Protein AF-A0A846HPC0-F1 (afdb_monomer_lite)

Secondary structure (DSSP, 8-state):
--SHHHHHHHHHHHHHHHHHHHHS-HHHHHTTS-HHHHHTTS-HHHHTTT--HHHHHTT--HHHHHTTS-HHHHHTTS-HHHHHTTS-HHHHHHHHHHHTT--

Foldseek 3Di:
DVVPPVVVVVVVVVVVVVVVVVPDDPCRVCPPPDPVVVCVVDDPVVVCPPPDPCRVCPPPDPVRVCPPPDPVVVCVVDDPVRSCPPPDVVVVVVVVVVVVVVD

pLDDT: mean 92.16, std 8.26, range [54.5, 97.12]

Structure (mmCIF, N/CA/C/O backbone):
data_AF-A0A846HPC0-F1
#
_entry.id   AF-A0A846HPC0-F1
#
loop_
_atom_site.group_PDB
_atom_site.id
_atom_site.type_symbol
_atom_site.label_atom_id
_atom_site.label_alt_id
_atom_site.label_comp_id
_atom_site.label_asym_id
_atom_site.label_entity_id
_atom_site.label_seq_id
_atom_site.pdbx_PDB_ins_code
_atom_site.Cartn_x
_atom_site.Cartn_y
_atom_site.Cartn_z
_atom_site.occupancy
_atom_site.B_iso_or_equiv
_atom_site.auth_seq_id
_atom_site.auth_comp_id
_atom_site.auth_asym_id
_atom_site.auth_atom_id
_atom_site.pdbx_PDB_model_num
ATOM 1 N N . MET A 1 1 ? 16.735 -14.443 -51.419 1.00 54.50 1 MET A N 1
ATOM 2 C CA . MET A 1 1 ? 17.769 -13.784 -50.586 1.00 54.50 1 MET A CA 1
ATOM 3 C C . MET A 1 1 ? 17.383 -12.336 -50.231 1.00 54.50 1 MET A C 1
ATOM 5 O O . MET A 1 1 ? 18.248 -11.479 -50.204 1.00 54.50 1 MET A O 1
ATOM 9 N N . ALA A 1 2 ? 16.100 -12.038 -49.968 1.00 54.53 2 ALA A N 1
ATOM 10 C CA . ALA A 1 2 ? 15.628 -10.689 -49.600 1.00 54.53 2 ALA A CA 1
ATOM 11 C C . ALA A 1 2 ? 15.228 -10.574 -48.115 1.00 54.53 2 ALA A C 1
ATOM 13 O O . ALA A 1 2 ? 14.911 -9.491 -47.643 1.00 54.53 2 ALA A O 1
ATOM 14 N N . GLN A 1 3 ? 15.266 -11.690 -47.380 1.00 59.28 3 GLN A N 1
ATOM 15 C CA . GLN A 1 3 ? 15.021 -11.731 -45.937 1.00 59.28 3 GLN A CA 1
ATOM 16 C C . GLN A 1 3 ? 16.252 -11.262 -45.134 1.00 59.28 3 GLN A C 1
ATOM 18 O O . GLN A 1 3 ? 16.142 -10.958 -43.968 1.00 59.28 3 GLN A O 1
ATOM 23 N N . THR A 1 4 ? 17.433 -11.105 -45.738 1.00 72.75 4 THR A N 1
ATOM 24 C CA . THR A 1 4 ? 18.681 -10.930 -44.974 1.00 72.75 4 THR A CA 1
ATOM 25 C C . THR A 1 4 ? 19.021 -9.480 -44.618 1.00 72.75 4 THR A C 1
ATOM 27 O O . THR A 1 4 ? 19.545 -9.229 -43.541 1.00 72.75 4 THR A O 1
ATOM 30 N N . THR A 1 5 ? 18.748 -8.493 -45.478 1.00 81.12 5 THR A N 1
ATOM 31 C CA . THR A 1 5 ? 19.191 -7.103 -45.231 1.00 81.12 5 THR A CA 1
ATOM 32 C C . THR A 1 5 ? 18.307 -6.333 -44.263 1.00 81.12 5 THR A C 1
ATOM 34 O O . THR A 1 5 ? 18.816 -5.514 -43.502 1.00 81.12 5 THR A O 1
ATOM 37 N N . GLU A 1 6 ? 16.996 -6.569 -44.297 1.00 87.44 6 GLU A N 1
ATOM 38 C CA . GLU A 1 6 ? 16.070 -5.937 -43.354 1.00 87.44 6 GLU A CA 1
ATOM 39 C C . GLU A 1 6 ? 16.204 -6.558 -41.960 1.00 87.44 6 GLU A C 1
ATOM 41 O O . GLU A 1 6 ? 16.232 -5.832 -40.969 1.00 87.44 6 GLU A O 1
ATOM 46 N N . ASP A 1 7 ? 16.410 -7.876 -41.887 1.00 88.62 7 ASP A N 1
ATOM 47 C CA . ASP A 1 7 ? 16.651 -8.570 -40.621 1.00 88.62 7 ASP A CA 1
ATOM 48 C C . ASP A 1 7 ? 17.985 -8.136 -39.997 1.00 88.62 7 ASP A C 1
ATOM 50 O O . ASP A 1 7 ? 18.006 -7.749 -38.832 1.00 88.62 7 ASP A O 1
ATOM 54 N N . MET A 1 8 ? 19.066 -8.018 -40.782 1.00 88.69 8 MET A N 1
ATOM 55 C CA . MET A 1 8 ? 20.340 -7.460 -40.293 1.00 88.69 8 MET A CA 1
ATOM 56 C C . MET A 1 8 ? 20.197 -6.025 -39.758 1.00 88.69 8 MET A C 1
ATOM 58 O O . MET A 1 8 ? 20.818 -5.664 -38.759 1.00 88.69 8 MET A O 1
ATOM 62 N N . ARG A 1 9 ? 19.373 -5.183 -40.399 1.00 92.06 9 ARG A N 1
ATOM 63 C CA . ARG A 1 9 ? 19.104 -3.816 -39.918 1.00 92.06 9 ARG A CA 1
ATOM 64 C C . ARG A 1 9 ? 18.283 -3.813 -38.634 1.00 92.06 9 ARG A C 1
ATOM 66 O O . ARG A 1 9 ? 18.562 -3.004 -37.749 1.00 92.06 9 ARG A O 1
ATOM 73 N N . ARG A 1 10 ? 17.288 -4.697 -38.528 1.00 93.19 10 ARG A N 1
ATOM 74 C CA . ARG A 1 10 ? 16.486 -4.884 -37.313 1.00 93.19 10 ARG A CA 1
ATOM 75 C C . ARG A 1 10 ? 17.369 -5.327 -36.154 1.00 93.19 10 ARG A C 1
ATOM 77 O O . ARG A 1 10 ? 17.336 -4.687 -35.110 1.00 93.19 10 ARG A O 1
ATOM 84 N N . GLU A 1 11 ? 18.203 -6.340 -36.361 1.00 93.69 11 GLU A N 1
ATOM 85 C CA . GLU A 1 11 ? 19.134 -6.850 -35.353 1.00 93.69 11 GLU A CA 1
ATOM 86 C C . GLU A 1 11 ? 20.141 -5.781 -34.919 1.00 93.69 11 GLU A C 1
ATOM 88 O O . GLU A 1 11 ? 20.328 -5.561 -33.723 1.00 93.69 11 GLU A O 1
ATOM 93 N N . ALA A 1 12 ? 20.732 -5.045 -35.869 1.00 93.38 12 ALA A N 1
ATOM 94 C CA . ALA A 1 12 ? 21.640 -3.942 -35.559 1.00 93.38 12 ALA A CA 1
ATOM 95 C C . ALA A 1 12 ? 20.944 -2.831 -34.753 1.00 93.38 12 ALA A C 1
ATOM 97 O O . ALA A 1 12 ? 21.522 -2.290 -33.808 1.00 93.38 12 ALA A O 1
ATOM 98 N N . ARG A 1 13 ? 19.686 -2.511 -35.086 1.00 95.81 13 ARG A N 1
ATOM 99 C CA . ARG A 1 13 ? 18.877 -1.536 -34.346 1.00 95.81 13 ARG A CA 1
ATOM 100 C C . ARG A 1 13 ? 18.554 -2.026 -32.938 1.00 95.81 13 ARG A C 1
ATOM 102 O O . ARG A 1 13 ? 18.696 -1.260 -31.992 1.00 95.81 13 ARG A O 1
ATOM 109 N N . GLU A 1 14 ? 18.123 -3.272 -32.787 1.00 96.06 14 GLU A N 1
ATOM 110 C CA . GLU A 1 14 ? 17.833 -3.865 -31.480 1.00 96.06 14 GLU A CA 1
ATOM 111 C C . GLU A 1 14 ? 19.080 -3.924 -30.600 1.00 96.06 14 GLU A C 1
ATOM 113 O O . GLU A 1 14 ? 19.010 -3.599 -29.415 1.00 96.06 14 GLU A O 1
ATOM 118 N N . TRP A 1 15 ? 20.222 -4.293 -31.180 1.00 95.25 15 TRP A N 1
ATOM 119 C CA . TRP A 1 15 ? 21.503 -4.305 -30.489 1.00 95.25 15 TRP A CA 1
ATOM 120 C C . TRP A 1 15 ? 21.887 -2.905 -30.002 1.00 95.25 15 TRP A C 1
ATOM 122 O O . TRP A 1 15 ? 22.171 -2.735 -28.817 1.00 95.25 15 TRP A O 1
ATOM 132 N N . LEU A 1 16 ? 21.803 -1.893 -30.873 1.00 95.69 16 LEU A N 1
ATOM 133 C CA . LEU A 1 16 ? 22.112 -0.509 -30.510 1.00 95.69 16 LEU A CA 1
ATOM 134 C C . LEU A 1 16 ? 21.171 0.020 -29.418 1.00 95.69 16 LEU A C 1
ATOM 136 O O . LEU A 1 16 ? 21.625 0.668 -28.481 1.00 95.69 16 LEU A O 1
ATOM 140 N N . ILE A 1 17 ? 19.873 -0.291 -29.502 1.00 95.12 17 ILE A N 1
ATOM 141 C CA . ILE A 1 17 ? 18.892 0.089 -28.476 1.00 95.12 17 ILE A CA 1
ATOM 142 C C . ILE A 1 17 ? 19.222 -0.582 -27.142 1.00 95.12 17 ILE A C 1
ATOM 144 O O . ILE A 1 17 ? 19.195 0.085 -26.113 1.00 95.12 17 ILE A O 1
ATOM 148 N N . LYS A 1 18 ? 19.549 -1.879 -27.134 1.00 94.94 18 LYS A N 1
ATOM 149 C CA . LYS A 1 18 ? 19.917 -2.593 -25.901 1.00 94.94 18 LYS A CA 1
ATOM 150 C C . LYS A 1 18 ? 21.167 -2.002 -25.255 1.00 94.94 18 LYS A C 1
ATOM 152 O O . LYS A 1 18 ? 21.160 -1.821 -24.044 1.00 94.94 18 LYS A O 1
ATOM 157 N N . GLN A 1 19 ? 22.189 -1.688 -26.053 1.00 95.75 19 GLN A N 1
ATOM 158 C CA . GLN A 1 19 ? 23.411 -1.036 -25.572 1.00 95.75 19 GLN A CA 1
ATOM 159 C C . GLN A 1 19 ? 23.125 0.361 -25.016 1.00 95.75 19 GLN A C 1
ATOM 161 O O . GLN A 1 19 ? 23.580 0.702 -23.936 1.00 95.75 19 GLN A O 1
ATOM 166 N N . TYR A 1 20 ? 22.317 1.166 -25.706 1.00 94.25 20 TYR A N 1
ATOM 167 C CA . TYR A 1 20 ? 21.968 2.493 -25.207 1.00 94.25 20 TYR A CA 1
ATOM 168 C C . TYR A 1 20 ? 21.160 2.423 -23.902 1.00 94.25 20 TYR A C 1
ATOM 170 O O . TYR A 1 20 ? 21.465 3.127 -22.947 1.00 94.25 20 TYR A O 1
ATOM 178 N N . LEU A 1 21 ? 20.167 1.531 -23.821 1.00 94.56 21 LEU A N 1
ATOM 179 C CA . LEU A 1 21 ? 19.344 1.361 -22.620 1.00 94.56 21 LEU A CA 1
ATOM 180 C C . LEU A 1 21 ? 20.119 0.811 -21.416 1.00 94.56 21 LEU A C 1
ATOM 182 O O . LEU A 1 21 ? 19.660 1.018 -20.295 1.00 94.56 21 LEU A O 1
ATOM 186 N N . SER A 1 22 ? 21.228 0.089 -21.616 1.00 94.25 22 SER A N 1
ATOM 187 C CA . SER A 1 22 ? 22.058 -0.391 -20.502 1.00 94.25 22 SER A CA 1
ATOM 188 C C . SER A 1 22 ? 22.904 0.704 -19.860 1.00 94.25 22 SER A C 1
ATOM 190 O O . SER A 1 22 ? 23.265 0.554 -18.698 1.00 94.25 22 SER A O 1
ATOM 192 N N . GLU A 1 23 ? 23.192 1.785 -20.587 1.00 96.12 23 GLU A N 1
ATOM 193 C CA . GLU A 1 23 ? 23.953 2.935 -20.076 1.00 96.12 23 GLU A CA 1
ATOM 194 C C . GLU A 1 23 ? 23.069 3.954 -19.338 1.00 96.12 23 GLU A C 1
ATOM 196 O O . GLU A 1 23 ? 23.584 4.784 -18.595 1.00 96.12 23 GLU A O 1
ATOM 201 N N . LEU A 1 24 ? 21.747 3.903 -19.538 1.00 96.75 24 LEU A N 1
ATOM 202 C CA . LEU A 1 24 ? 20.801 4.807 -18.885 1.00 96.75 24 LEU A CA 1
ATOM 203 C C . LEU A 1 24 ? 20.415 4.313 -17.491 1.00 96.75 24 LEU A C 1
ATOM 205 O O . LEU A 1 24 ? 20.114 3.128 -17.289 1.00 96.75 24 LEU A O 1
ATOM 209 N N . ASP A 1 25 ? 20.310 5.247 -16.551 1.00 96.94 25 ASP A N 1
ATOM 210 C CA . ASP A 1 25 ? 19.736 4.952 -15.245 1.00 96.94 25 ASP A CA 1
ATOM 211 C C . ASP A 1 25 ? 18.212 4.680 -15.341 1.00 96.94 25 ASP A C 1
ATOM 213 O O . ASP A 1 25 ? 17.567 4.951 -16.365 1.00 96.94 25 ASP A O 1
ATOM 217 N N . PRO A 1 26 ? 17.590 4.087 -14.306 1.00 92.81 26 PRO A N 1
ATOM 218 C CA . PRO A 1 26 ? 16.160 3.787 -14.336 1.00 92.81 26 PRO A CA 1
ATOM 219 C C . PRO A 1 26 ? 15.255 5.009 -14.560 1.00 92.81 26 PRO A C 1
ATOM 221 O O . PRO A 1 26 ? 14.215 4.871 -15.203 1.00 92.81 26 PRO A O 1
ATOM 224 N N . GLU A 1 27 ? 15.626 6.187 -14.058 1.00 94.44 27 GLU A N 1
ATOM 225 C CA . GLU A 1 27 ? 14.819 7.407 -14.165 1.00 94.44 27 GLU A CA 1
ATOM 226 C C . GLU A 1 27 ? 14.835 7.938 -15.600 1.00 94.44 27 GLU A C 1
ATOM 228 O O . GLU A 1 27 ? 13.791 8.278 -16.161 1.00 94.44 27 GLU A O 1
ATOM 233 N N . GLU A 1 28 ? 16.004 7.938 -16.236 1.00 95.62 28 GLU A N 1
ATOM 234 C CA . GLU A 1 28 ? 16.177 8.292 -17.641 1.00 95.62 28 GLU A CA 1
ATOM 235 C C . GLU A 1 28 ? 15.425 7.337 -18.567 1.00 95.62 28 GLU A C 1
ATOM 237 O O . GLU A 1 28 ? 14.789 7.780 -19.525 1.00 95.62 28 GLU A O 1
ATOM 242 N N . ARG A 1 29 ? 15.429 6.036 -18.256 1.00 94.06 29 ARG A N 1
ATOM 243 C CA . ARG A 1 29 ? 14.697 5.021 -19.033 1.00 94.06 29 ARG A CA 1
ATOM 244 C C . ARG A 1 29 ? 13.182 5.175 -18.950 1.00 94.06 29 ARG A C 1
ATOM 246 O O . ARG A 1 29 ? 12.485 4.776 -19.883 1.00 94.06 29 ARG A O 1
ATOM 253 N N . LEU A 1 30 ? 12.677 5.701 -17.838 1.00 94.19 30 LEU A N 1
ATOM 254 C CA . LEU A 1 30 ? 11.248 5.922 -17.612 1.00 94.19 30 LEU A CA 1
ATOM 255 C C . LEU A 1 30 ? 10.794 7.330 -18.016 1.00 94.19 30 LEU A C 1
ATOM 257 O O . LEU A 1 30 ? 9.591 7.592 -18.077 1.00 94.19 30 LEU A O 1
ATOM 261 N N . ARG A 1 31 ? 11.728 8.239 -18.315 1.00 94.94 31 ARG A N 1
ATOM 262 C CA . ARG A 1 31 ? 11.427 9.634 -18.641 1.00 94.94 31 ARG A CA 1
ATOM 263 C C . ARG A 1 31 ? 10.471 9.729 -19.833 1.00 94.94 31 ARG A C 1
ATOM 265 O O . ARG A 1 31 ? 10.747 9.231 -20.920 1.00 94.94 31 ARG A O 1
ATOM 272 N N . GLY A 1 32 ? 9.355 10.426 -19.628 1.00 94.50 32 GLY A N 1
ATOM 273 C CA . GLY A 1 32 ? 8.330 10.639 -20.653 1.00 94.50 32 GLY A CA 1
ATOM 274 C C . GLY A 1 32 ? 7.349 9.477 -20.837 1.00 94.50 32 GLY A C 1
ATOM 275 O O . GLY A 1 32 ? 6.454 9.590 -21.671 1.00 94.50 32 GLY A 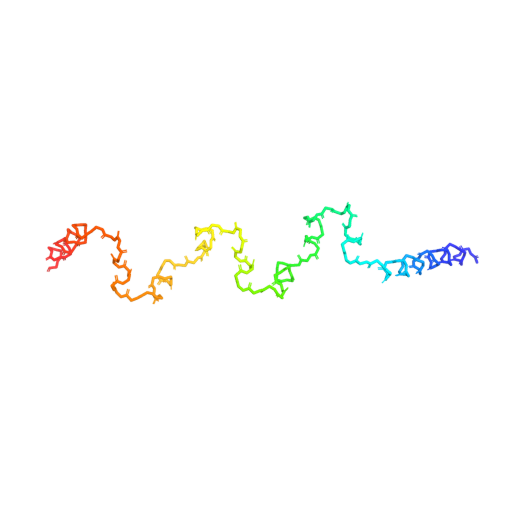O 1
ATOM 276 N N . LEU A 1 33 ? 7.482 8.387 -20.072 1.00 95.88 33 LEU A N 1
ATOM 277 C CA . LEU A 1 33 ? 6.446 7.362 -19.979 1.00 95.88 33 LEU A CA 1
ATOM 278 C C . LEU A 1 33 ? 5.379 7.776 -18.966 1.00 95.88 33 LEU A C 1
ATOM 280 O O . LEU A 1 33 ? 5.681 8.383 -17.940 1.00 95.88 33 LEU A O 1
ATOM 284 N N . ASP A 1 34 ? 4.135 7.401 -19.248 1.00 96.75 34 ASP A N 1
ATOM 285 C CA . ASP A 1 34 ? 3.048 7.532 -18.286 1.00 96.75 34 ASP A CA 1
ATOM 286 C C . ASP A 1 34 ? 3.211 6.491 -17.154 1.00 96.75 34 ASP A C 1
ATOM 288 O O . ASP A 1 34 ? 3.313 5.290 -17.443 1.00 96.75 34 ASP A O 1
ATOM 292 N N . PRO A 1 35 ? 3.255 6.910 -15.874 1.00 93.00 35 PRO A N 1
ATOM 293 C CA . PRO A 1 35 ? 3.454 5.988 -14.759 1.00 93.00 35 PRO A CA 1
ATOM 294 C C . PRO A 1 35 ? 2.361 4.922 -14.628 1.00 93.00 35 PRO A C 1
ATOM 296 O O . PRO A 1 35 ? 2.666 3.781 -14.273 1.00 93.00 35 PRO A O 1
ATOM 299 N N . GLU A 1 36 ? 1.099 5.252 -14.923 1.00 94.00 36 GLU A N 1
ATOM 300 C CA . GLU A 1 36 ? -0.003 4.294 -14.814 1.00 94.00 36 GLU A CA 1
ATOM 301 C C . GLU A 1 36 ? 0.119 3.201 -15.875 1.00 94.00 36 GLU A C 1
ATOM 303 O O . GLU A 1 36 ? -0.037 2.019 -15.563 1.00 94.00 36 GLU A O 1
ATOM 308 N N . GLU A 1 37 ? 0.453 3.565 -17.112 1.00 95.12 37 GLU A N 1
ATOM 309 C CA . GLU A 1 37 ? 0.670 2.608 -18.200 1.00 95.12 37 GLU A CA 1
ATOM 310 C C . GLU A 1 37 ? 1.885 1.706 -17.961 1.00 95.12 37 GLU A C 1
ATOM 312 O O . GLU A 1 37 ? 1.869 0.530 -18.339 1.00 95.12 37 GLU A O 1
ATOM 317 N N . VAL A 1 38 ? 2.931 2.210 -17.298 1.00 94.56 38 VAL A N 1
ATOM 318 C CA . VAL A 1 38 ? 4.061 1.374 -16.866 1.00 94.56 38 VAL A CA 1
ATOM 319 C C . VAL A 1 38 ? 3.607 0.395 -15.784 1.00 94.56 38 VAL A C 1
ATOM 321 O O . VAL A 1 38 ? 3.835 -0.808 -15.922 1.00 94.56 38 VAL A O 1
ATOM 324 N N . LEU A 1 39 ? 2.921 0.874 -14.741 1.00 94.19 39 LEU A N 1
ATOM 325 C CA . LEU A 1 39 ? 2.461 0.031 -13.635 1.00 94.19 39 LEU A CA 1
ATOM 326 C C . LEU A 1 39 ? 1.449 -1.027 -14.087 1.00 94.19 39 LEU A C 1
ATOM 328 O O . LEU A 1 39 ? 1.521 -2.162 -13.620 1.00 94.19 39 LEU A O 1
ATOM 332 N N . LYS A 1 40 ? 0.552 -0.712 -15.033 1.00 95.25 40 LYS A N 1
ATOM 333 C CA . LYS A 1 40 ? -0.437 -1.655 -15.593 1.00 95.25 40 LYS A CA 1
ATOM 334 C C . LYS A 1 40 ? 0.181 -2.924 -16.183 1.00 95.25 40 LYS A C 1
ATOM 336 O O . LYS A 1 40 ? -0.499 -3.945 -16.229 1.00 95.25 40 LYS A O 1
ATOM 341 N N . ARG A 1 41 ? 1.456 -2.892 -16.586 1.00 95.19 41 ARG A N 1
ATOM 342 C CA . ARG A 1 41 ? 2.183 -4.068 -17.102 1.00 95.19 41 ARG A CA 1
ATOM 343 C C . ARG A 1 41 ? 2.561 -5.082 -16.022 1.00 95.19 41 ARG A C 1
ATOM 345 O O . ARG A 1 41 ? 2.922 -6.205 -16.361 1.00 95.19 41 ARG A O 1
ATOM 352 N N . TYR A 1 42 ? 2.495 -4.688 -14.755 1.00 95.06 42 TYR A N 1
ATOM 353 C CA . TYR A 1 42 ? 2.802 -5.527 -13.604 1.00 95.06 42 TYR A CA 1
ATOM 354 C C . TYR A 1 42 ? 1.512 -5.909 -12.880 1.00 95.06 42 TYR A C 1
ATOM 356 O O . TYR A 1 42 ? 0.608 -5.077 -12.734 1.00 95.06 42 TYR A O 1
ATOM 364 N N . ASP A 1 43 ? 1.429 -7.145 -12.392 1.00 95.94 43 ASP A N 1
ATOM 365 C CA . ASP A 1 43 ? 0.384 -7.541 -11.449 1.00 95.94 43 ASP A CA 1
ATOM 366 C C . ASP A 1 43 ? 0.502 -6.746 -10.131 1.00 95.94 43 ASP A C 1
ATOM 368 O O . ASP A 1 43 ? 1.587 -6.244 -9.806 1.00 95.94 43 ASP A O 1
ATOM 372 N N . PRO A 1 44 ? -0.599 -6.565 -9.379 1.00 91.06 44 PRO A N 1
ATOM 373 C CA . PRO A 1 44 ? -0.587 -5.790 -8.140 1.00 91.06 44 PRO A CA 1
ATOM 374 C C . PRO A 1 44 ? 0.475 -6.251 -7.133 1.00 91.06 44 PRO A C 1
ATOM 376 O O . PRO A 1 44 ? 1.135 -5.416 -6.514 1.00 91.06 44 PRO A O 1
ATOM 379 N N . GLU A 1 45 ? 0.693 -7.558 -6.994 1.00 93.25 45 GLU A N 1
ATOM 380 C CA . GLU A 1 45 ? 1.674 -8.126 -6.072 1.00 93.25 45 GLU A CA 1
ATOM 381 C C . GLU A 1 45 ? 3.111 -7.759 -6.466 1.00 93.25 45 GLU A C 1
ATOM 383 O O . GLU A 1 45 ? 3.928 -7.424 -5.602 1.00 93.25 45 GLU A O 1
ATOM 388 N N . ALA A 1 46 ? 3.430 -7.776 -7.761 1.00 95.00 46 ALA A N 1
ATOM 389 C CA . ALA A 1 46 ? 4.724 -7.349 -8.279 1.00 95.00 46 ALA A CA 1
ATOM 390 C C . ALA A 1 46 ? 4.984 -5.854 -8.049 1.00 95.00 46 ALA A C 1
ATOM 392 O O . ALA A 1 46 ? 6.121 -5.492 -7.747 1.00 95.00 46 ALA A O 1
ATOM 393 N N . ARG A 1 47 ? 3.952 -4.999 -8.120 1.00 93.50 47 ARG A N 1
ATOM 394 C CA . ARG A 1 47 ? 4.085 -3.548 -7.862 1.00 93.50 47 ARG A CA 1
ATOM 395 C C . ARG A 1 47 ? 4.464 -3.232 -6.416 1.00 93.50 47 ARG A C 1
ATOM 397 O O . ARG A 1 47 ? 5.133 -2.238 -6.171 1.00 93.50 47 ARG A O 1
ATOM 404 N N . LEU A 1 48 ? 4.027 -4.063 -5.469 1.00 94.50 48 LEU A N 1
ATOM 405 C CA . LEU A 1 48 ? 4.269 -3.864 -4.034 1.00 94.50 48 LEU A CA 1
ATOM 406 C C . LEU A 1 48 ? 5.493 -4.633 -3.515 1.00 94.50 48 LEU A C 1
ATOM 408 O O . LEU A 1 48 ? 5.828 -4.558 -2.329 1.00 94.50 48 LEU A O 1
ATOM 412 N N . ARG A 1 49 ? 6.155 -5.418 -4.370 1.00 94.81 49 ARG A N 1
ATOM 413 C CA . ARG A 1 49 ? 7.305 -6.235 -3.977 1.00 94.81 49 ARG A CA 1
ATOM 414 C C . ARG A 1 49 ? 8.471 -5.341 -3.553 1.00 94.81 49 ARG A C 1
ATOM 416 O O . ARG A 1 49 ? 8.830 -4.409 -4.256 1.00 94.81 49 ARG A O 1
ATOM 423 N N . GLY A 1 50 ? 9.089 -5.670 -2.420 1.00 93.62 50 GLY A N 1
ATOM 424 C CA . GLY A 1 50 ? 10.210 -4.906 -1.863 1.00 93.62 50 GLY A CA 1
ATOM 425 C C . GLY A 1 50 ? 9.796 -3.720 -0.989 1.00 93.62 50 GLY A C 1
ATOM 426 O O . GLY A 1 50 ? 10.629 -3.271 -0.216 1.00 93.62 50 GLY A O 1
ATOM 427 N N . LEU A 1 51 ? 8.529 -3.287 -1.044 1.00 96.25 51 LEU A N 1
ATOM 428 C CA . LEU A 1 51 ? 7.988 -2.294 -0.115 1.00 96.25 51 LEU A CA 1
ATOM 429 C C . LEU A 1 51 ? 7.645 -2.940 1.225 1.00 96.25 51 LEU A C 1
ATOM 431 O O . LEU A 1 51 ? 6.997 -4.002 1.253 1.00 96.25 51 LEU A O 1
ATOM 435 N N . ASP A 1 52 ? 8.017 -2.274 2.313 1.00 97.12 52 ASP A N 1
ATOM 436 C CA . ASP A 1 52 ? 7.580 -2.640 3.657 1.00 97.12 52 ASP A CA 1
ATOM 437 C C . ASP A 1 52 ? 6.093 -2.270 3.894 1.00 97.12 52 ASP A C 1
ATOM 439 O O . ASP A 1 52 ? 5.468 -1.585 3.075 1.00 97.12 52 ASP A O 1
ATOM 443 N N . PRO A 1 53 ? 5.456 -2.759 4.975 1.00 93.25 53 PRO A N 1
ATOM 444 C CA . PRO A 1 53 ? 4.053 -2.451 5.242 1.00 93.25 53 PRO A CA 1
ATOM 445 C C . PRO A 1 53 ? 3.744 -0.953 5.385 1.00 93.25 53 PRO A C 1
ATOM 447 O O . PRO A 1 53 ? 2.651 -0.535 5.009 1.00 93.25 53 PRO A O 1
ATOM 450 N N . GLU A 1 54 ? 4.663 -0.142 5.908 1.00 94.88 54 GLU A N 1
ATOM 451 C CA . GLU A 1 54 ? 4.441 1.296 6.091 1.00 94.88 54 GLU A CA 1
ATOM 452 C C . GLU A 1 54 ? 4.469 2.030 4.751 1.00 94.88 54 GLU A C 1
ATOM 454 O O . GLU A 1 54 ? 3.616 2.879 4.486 1.00 94.88 54 GLU A O 1
ATOM 459 N N . GLU A 1 55 ? 5.406 1.668 3.878 1.00 96.12 55 GLU A N 1
ATOM 460 C CA . GLU A 1 55 ? 5.512 2.191 2.519 1.00 96.12 55 GLU A CA 1
ATOM 461 C C . GLU A 1 55 ? 4.281 1.853 1.680 1.00 96.12 55 GLU A C 1
ATOM 463 O O . GLU A 1 55 ? 3.781 2.713 0.956 1.00 96.12 55 GLU A O 1
ATOM 468 N N . ARG A 1 56 ? 3.737 0.638 1.820 1.00 94.44 56 ARG A N 1
ATOM 469 C CA . ARG A 1 56 ? 2.519 0.219 1.103 1.00 94.44 56 ARG A CA 1
ATOM 470 C C . ARG A 1 56 ? 1.274 0.991 1.522 1.00 94.44 56 ARG A C 1
ATOM 472 O O . ARG A 1 56 ? 0.363 1.150 0.717 1.00 94.44 56 ARG A O 1
ATOM 479 N N . LEU A 1 57 ? 1.215 1.428 2.778 1.00 95.38 57 LEU A N 1
ATOM 480 C CA . LEU A 1 57 ? 0.083 2.184 3.320 1.00 95.38 57 LEU A CA 1
ATOM 481 C C . LEU A 1 57 ? 0.298 3.702 3.243 1.00 95.38 57 LEU A C 1
ATOM 483 O O . LEU A 1 57 ? -0.589 4.475 3.620 1.00 95.38 57 LEU A O 1
ATOM 487 N N . ARG A 1 58 ? 1.470 4.158 2.786 1.00 95.50 58 ARG A N 1
ATOM 488 C CA . ARG A 1 58 ? 1.791 5.581 2.678 1.00 95.50 58 ARG A CA 1
ATOM 489 C C . ARG A 1 58 ? 0.844 6.252 1.682 1.00 95.50 58 ARG A C 1
ATOM 491 O O . ARG A 1 58 ? 0.640 5.766 0.578 1.00 95.50 58 ARG A O 1
ATOM 498 N N . GLY A 1 59 ? 0.281 7.390 2.082 1.00 93.56 59 GLY A N 1
ATOM 499 C CA . GLY A 1 59 ? -0.689 8.133 1.273 1.00 93.56 59 GLY A CA 1
ATOM 500 C C . GLY A 1 59 ? -2.142 7.676 1.431 1.00 93.56 59 GLY A C 1
ATOM 501 O O . GLY A 1 59 ? -3.017 8.447 1.064 1.00 93.56 59 GLY A O 1
ATOM 502 N N . LEU A 1 60 ? -2.399 6.505 2.031 1.00 96.81 60 LEU A N 1
ATOM 503 C CA . LEU A 1 60 ? -3.752 6.093 2.418 1.00 96.81 60 LEU A CA 1
ATOM 504 C C . LEU A 1 60 ? -4.154 6.739 3.742 1.00 96.81 60 LEU A C 1
ATOM 506 O O . LEU A 1 60 ? -3.353 6.745 4.694 1.00 96.81 60 LEU A O 1
ATOM 510 N N . ASP A 1 61 ? -5.393 7.210 3.824 1.00 96.69 61 ASP A N 1
ATOM 511 C CA . ASP A 1 61 ? -5.986 7.669 5.078 1.00 96.69 61 ASP A CA 1
ATOM 512 C C . ASP A 1 61 ? -6.361 6.484 6.007 1.00 96.69 61 ASP A C 1
ATOM 514 O O . ASP A 1 61 ? -6.329 5.318 5.594 1.00 96.69 61 ASP A O 1
ATOM 518 N N . PRO A 1 62 ? -6.656 6.721 7.301 1.00 92.88 62 PRO A N 1
ATOM 519 C CA . PRO A 1 62 ? -6.995 5.640 8.227 1.00 92.88 62 PRO A CA 1
ATOM 520 C C . PRO A 1 62 ? -8.209 4.793 7.815 1.00 92.88 62 PRO A C 1
ATOM 522 O O . PRO A 1 62 ? -8.222 3.596 8.105 1.00 92.88 62 PRO A O 1
ATOM 525 N N . GLU A 1 63 ? -9.210 5.372 7.150 1.00 93.94 63 GLU A N 1
ATOM 526 C CA . GLU A 1 63 ? -10.415 4.651 6.725 1.00 93.94 63 GLU A CA 1
ATOM 527 C C . GLU A 1 63 ? -10.097 3.711 5.558 1.00 93.94 63 GLU A C 1
ATOM 529 O O . GLU A 1 63 ? -10.477 2.537 5.573 1.00 93.94 63 GLU A O 1
ATOM 534 N N . GLU A 1 64 ? -9.318 4.185 4.584 1.00 96.31 64 GLU A N 1
ATOM 535 C CA . GLU A 1 64 ? -8.840 3.391 3.452 1.00 96.31 64 GLU A CA 1
ATOM 536 C C . GLU A 1 64 ? -7.985 2.204 3.901 1.00 96.31 64 GLU A C 1
ATOM 538 O O . GLU A 1 64 ? -8.114 1.108 3.355 1.00 96.31 64 GLU A O 1
ATOM 543 N N . ARG A 1 65 ? -7.155 2.388 4.934 1.00 94.69 65 ARG A N 1
ATOM 544 C CA . ARG A 1 65 ? -6.318 1.314 5.501 1.00 94.69 65 ARG A CA 1
ATOM 545 C C . ARG A 1 65 ? -7.127 0.215 6.184 1.00 94.69 65 ARG A C 1
ATOM 547 O O . ARG A 1 65 ? -6.668 -0.924 6.249 1.00 94.69 65 ARG A O 1
ATOM 554 N N . LEU A 1 66 ? -8.295 0.552 6.727 1.00 94.62 66 LEU A N 1
ATOM 555 C CA . LEU A 1 66 ? -9.188 -0.399 7.393 1.00 94.62 66 LEU A CA 1
ATOM 556 C C . LEU A 1 66 ? -10.197 -1.034 6.431 1.00 94.62 66 LEU A C 1
ATOM 558 O O . LEU A 1 66 ? -10.857 -2.016 6.781 1.00 94.62 66 LEU A O 1
ATOM 562 N N . LYS A 1 67 ? -10.324 -0.500 5.213 1.00 94.88 67 LYS A N 1
ATOM 563 C CA . LYS A 1 67 ? -11.282 -0.974 4.220 1.00 94.88 67 LYS A CA 1
ATOM 564 C C . LYS A 1 67 ? -11.057 -2.452 3.896 1.00 94.88 67 LYS A C 1
ATOM 566 O O . LYS A 1 67 ? -9.966 -2.876 3.531 1.00 94.88 67 LYS A O 1
ATOM 571 N N . GLY A 1 68 ? -12.128 -3.236 3.994 1.00 93.12 68 GLY A N 1
ATOM 572 C CA . GLY A 1 68 ? -12.103 -4.678 3.734 1.00 93.12 68 GLY A CA 1
ATOM 573 C C . GLY A 1 68 ? -11.706 -5.540 4.936 1.00 93.12 68 GLY A C 1
ATOM 574 O O . GLY A 1 68 ? -11.823 -6.759 4.841 1.00 93.12 68 GLY A O 1
ATOM 575 N N . LEU A 1 69 ? -11.305 -4.947 6.066 1.00 95.12 69 LEU A N 1
ATOM 576 C CA . LEU A 1 69 ? -11.129 -5.675 7.324 1.00 95.12 69 LEU A CA 1
ATOM 577 C C . LEU A 1 69 ? -12.463 -5.797 8.066 1.00 95.12 69 LEU A C 1
ATOM 579 O O . LEU A 1 69 ? -13.245 -4.846 8.131 1.00 95.12 69 LEU A O 1
ATOM 583 N N . ALA A 1 70 ? -12.716 -6.961 8.667 1.00 95.81 70 ALA A N 1
ATOM 584 C CA . ALA A 1 70 ? -13.875 -7.135 9.531 1.00 95.81 70 ALA A CA 1
ATOM 585 C C . ALA A 1 70 ? -13.668 -6.367 10.855 1.00 95.81 70 ALA A C 1
ATOM 587 O O . ALA A 1 70 ? -12.618 -6.534 11.487 1.00 95.81 70 ALA A O 1
ATOM 588 N N . PRO A 1 71 ? -14.652 -5.576 11.334 1.00 92.75 71 PRO A N 1
ATOM 589 C CA . PRO A 1 71 ? -14.512 -4.809 12.574 1.00 92.75 71 PRO A CA 1
ATOM 590 C C . PRO A 1 71 ? -14.101 -5.660 13.782 1.00 92.75 71 PRO A C 1
ATOM 592 O O . PRO A 1 71 ? -13.242 -5.251 14.560 1.00 92.75 71 PRO A O 1
ATOM 595 N N . ASP A 1 72 ? -14.637 -6.878 13.904 1.00 93.69 72 ASP A N 1
ATOM 596 C CA . ASP A 1 72 ? -14.299 -7.793 15.000 1.00 93.69 72 ASP A CA 1
ATOM 597 C C . ASP A 1 72 ? -12.831 -8.240 14.978 1.00 93.69 72 ASP A C 1
ATOM 599 O O . ASP A 1 72 ? -12.225 -8.422 16.033 1.00 93.69 72 ASP A O 1
ATOM 603 N N . GLU A 1 73 ? -12.232 -8.424 13.799 1.00 93.88 73 GLU A N 1
ATOM 604 C CA . GLU A 1 73 ? -10.818 -8.800 13.672 1.00 93.88 73 GLU A CA 1
ATOM 605 C C . GLU A 1 73 ? -9.889 -7.653 14.064 1.00 93.88 73 GLU A C 1
ATOM 607 O O . GLU A 1 73 ? -8.839 -7.883 14.668 1.00 93.88 73 GLU A O 1
ATOM 612 N N . VAL A 1 74 ? -10.293 -6.419 13.757 1.00 94.44 74 VAL A N 1
ATOM 613 C CA . VAL A 1 74 ? -9.570 -5.210 14.159 1.00 94.44 74 VAL A CA 1
ATOM 614 C C . VAL A 1 74 ? -9.676 -5.022 15.670 1.00 94.44 74 VAL A C 1
ATOM 616 O O . VAL A 1 74 ? -8.653 -4.911 16.344 1.00 94.44 74 VAL A O 1
ATOM 619 N N . LEU A 1 75 ? -10.893 -5.068 16.222 1.00 93.94 75 LEU A N 1
ATOM 620 C CA . LEU A 1 75 ? -11.131 -4.882 17.655 1.00 93.94 75 LEU A CA 1
ATOM 621 C C . LEU A 1 75 ? -10.435 -5.949 18.505 1.00 93.94 75 LEU A C 1
ATOM 623 O O . LEU A 1 75 ? -9.936 -5.628 19.579 1.00 93.94 75 LEU A O 1
ATOM 627 N N . LYS A 1 76 ? -10.321 -7.195 18.022 1.00 95.12 76 LYS A N 1
ATOM 628 C CA . LYS A 1 76 ? -9.601 -8.282 18.717 1.00 95.12 76 LYS A CA 1
ATOM 629 C C . LYS A 1 76 ? -8.144 -7.965 19.056 1.00 95.12 76 LYS A C 1
ATOM 631 O O . LYS A 1 76 ? -7.606 -8.604 19.956 1.00 95.12 76 LYS A O 1
ATOM 636 N N . ARG A 1 77 ? -7.519 -7.006 18.367 1.00 94.50 77 ARG A N 1
ATOM 637 C CA . ARG A 1 77 ? -6.136 -6.576 18.627 1.00 94.50 77 ARG A CA 1
ATOM 638 C C . ARG A 1 77 ? -5.994 -5.667 19.847 1.00 94.50 77 ARG A C 1
ATOM 640 O O . ARG A 1 77 ? -4.879 -5.506 20.323 1.00 94.50 77 ARG A O 1
ATOM 647 N N . PHE A 1 78 ? -7.098 -5.103 20.321 1.00 95.69 78 PHE A N 1
ATOM 648 C CA . PHE A 1 78 ? -7.153 -4.217 21.478 1.00 95.69 78 PHE A CA 1
ATOM 649 C C . PHE A 1 78 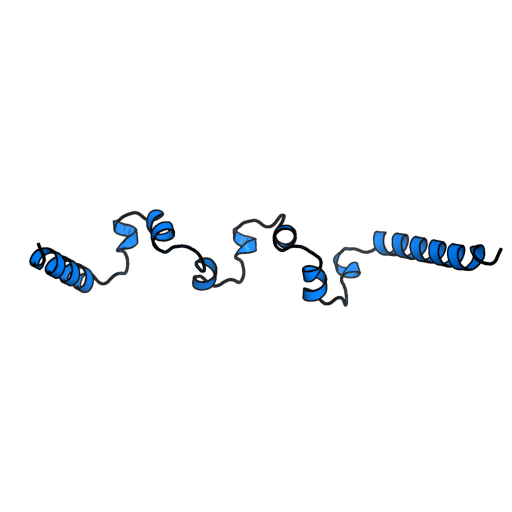? -7.699 -4.969 22.687 1.00 95.69 78 PHE A C 1
ATOM 651 O O . PHE A 1 78 ? -8.564 -5.845 22.533 1.00 95.69 78 PHE A O 1
ATOM 658 N N . ASP A 1 79 ? -7.242 -4.623 23.884 1.00 96.31 79 ASP A N 1
ATOM 659 C CA . ASP A 1 79 ? -7.846 -5.129 25.115 1.00 96.31 79 ASP A CA 1
ATOM 660 C C . ASP A 1 79 ? -9.224 -4.490 25.394 1.00 96.31 79 ASP A C 1
ATOM 662 O O . ASP A 1 79 ? -9.733 -3.667 24.629 1.00 96.31 79 ASP A O 1
ATOM 666 N N . ALA A 1 80 ? -9.897 -4.932 26.459 1.00 93.31 80 ALA A N 1
ATOM 667 C CA . ALA A 1 80 ? -11.240 -4.450 26.772 1.00 93.31 80 ALA A CA 1
ATOM 668 C C . ALA A 1 80 ? -11.275 -2.952 27.123 1.00 93.31 80 ALA A C 1
ATOM 670 O O . ALA A 1 80 ? -12.242 -2.279 26.770 1.00 93.31 80 ALA A O 1
ATOM 671 N N . GLU A 1 81 ? -10.246 -2.427 27.791 1.00 93.75 81 GLU A N 1
ATOM 672 C CA . GLU A 1 81 ? -10.189 -1.020 28.194 1.00 93.75 81 GLU A CA 1
ATOM 673 C C . GLU A 1 81 ? -9.893 -0.125 26.987 1.00 93.75 81 GLU A C 1
ATOM 675 O O . GLU A 1 81 ? -10.570 0.882 26.774 1.00 93.75 81 GLU A O 1
ATOM 680 N N . GLU A 1 82 ? -8.945 -0.528 26.140 1.00 95.56 82 GLU A N 1
ATOM 681 C CA . GLU A 1 82 ? -8.585 0.166 24.904 1.00 95.56 82 GLU A CA 1
ATOM 682 C C . GLU A 1 82 ? -9.770 0.298 23.943 1.00 95.56 82 GLU A C 1
ATOM 684 O O . 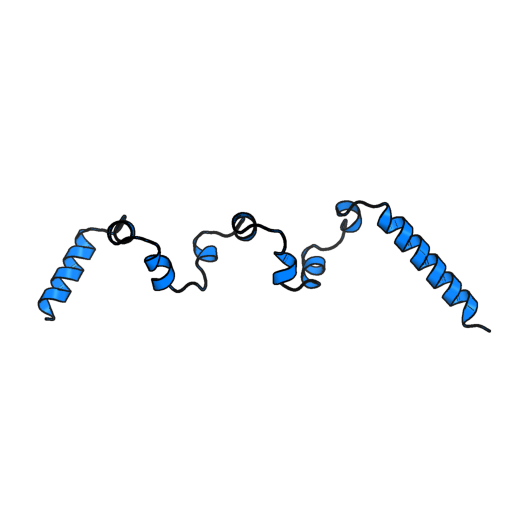GLU A 1 82 ? -9.952 1.357 23.344 1.00 95.56 82 GLU A O 1
ATOM 689 N N . ARG A 1 83 ? -10.619 -0.733 23.831 1.00 93.75 83 ARG A N 1
ATOM 690 C CA . ARG A 1 83 ? -11.829 -0.680 22.986 1.00 93.75 83 ARG A CA 1
ATOM 691 C C . ARG A 1 83 ? -12.866 0.323 23.474 1.00 93.75 83 ARG A C 1
ATOM 693 O O . ARG A 1 83 ? -13.639 0.835 22.670 1.00 93.75 83 ARG A O 1
ATOM 700 N N . LEU A 1 84 ? -12.930 0.552 24.783 1.00 93.38 84 LEU A N 1
ATOM 701 C CA . LEU A 1 84 ? -13.884 1.484 25.386 1.00 93.38 84 LEU A CA 1
ATOM 702 C C . LEU A 1 84 ? -13.337 2.913 25.443 1.00 93.38 84 LEU A C 1
ATOM 704 O O . LEU A 1 84 ? -14.098 3.8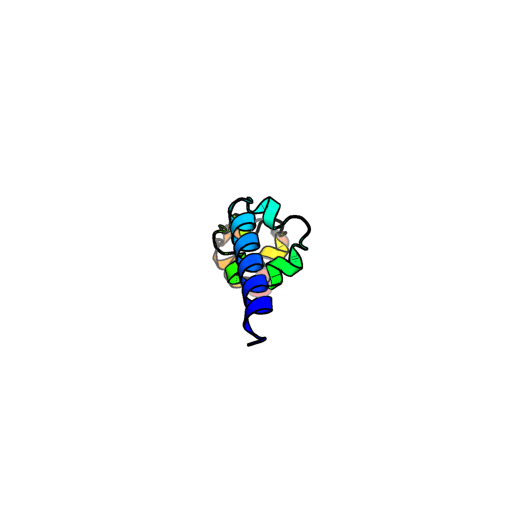64 25.629 1.00 93.38 84 LEU A O 1
ATOM 708 N N . LYS A 1 85 ? -12.024 3.084 25.278 1.00 93.50 85 LYS A N 1
ATOM 709 C CA . LYS A 1 85 ? -11.361 4.381 25.345 1.00 93.50 85 LYS A CA 1
ATOM 710 C C . LYS A 1 85 ? -11.917 5.333 24.282 1.00 93.50 85 LYS A C 1
ATOM 712 O O . LYS A 1 85 ? -11.851 5.067 23.088 1.00 93.50 85 LYS A O 1
ATOM 717 N N . GLY A 1 86 ? -12.426 6.480 24.728 1.00 90.06 86 GLY A N 1
ATOM 718 C CA . GLY A 1 86 ? -12.995 7.511 23.852 1.00 90.06 86 GLY A CA 1
ATOM 719 C C . GLY A 1 86 ? -14.487 7.345 23.549 1.00 90.06 86 GLY A C 1
ATOM 720 O O . GLY A 1 86 ? -15.061 8.2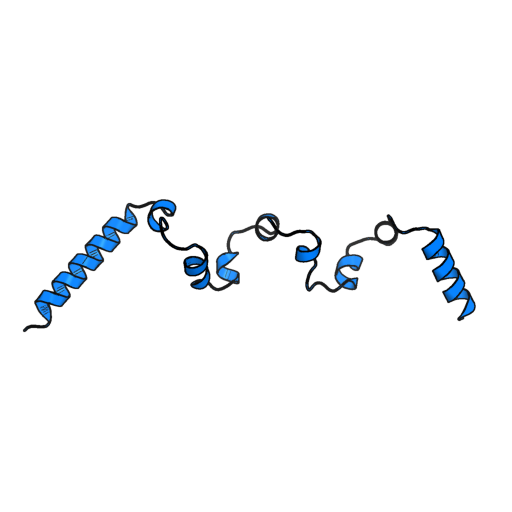29 22.917 1.00 90.06 86 GLY A O 1
ATOM 721 N N . LEU A 1 87 ? -15.129 6.274 24.026 1.00 94.69 87 LEU A N 1
ATOM 722 C CA . LEU A 1 87 ? -16.588 6.170 24.039 1.00 94.69 87 LEU A CA 1
ATOM 723 C C . LEU A 1 87 ? -17.173 6.944 25.227 1.00 94.69 87 LEU A C 1
ATOM 725 O O . LEU A 1 87 ? -16.563 7.023 26.293 1.00 94.69 87 LEU A O 1
ATOM 729 N N . ASP A 1 88 ? -18.375 7.492 25.051 1.00 96.12 88 ASP A N 1
ATOM 730 C CA . ASP A 1 88 ? -19.103 8.173 26.124 1.00 96.12 88 ASP A CA 1
ATOM 731 C C . ASP A 1 88 ? -19.591 7.149 27.174 1.00 96.12 88 ASP A C 1
ATOM 733 O O . ASP A 1 88 ? -20.376 6.252 26.831 1.00 96.12 88 ASP A O 1
ATOM 737 N N . PRO A 1 89 ? -19.179 7.271 28.454 1.00 94.12 89 PRO A N 1
ATOM 738 C CA . PRO A 1 89 ? -19.611 6.367 29.518 1.00 94.12 89 PRO A CA 1
ATOM 739 C C . PRO A 1 89 ? -21.132 6.286 29.673 1.00 94.12 89 PRO A C 1
ATOM 741 O O . PRO A 1 89 ? -21.664 5.213 29.953 1.00 94.12 89 PRO A O 1
ATOM 744 N N . THR A 1 90 ? -21.852 7.385 29.437 1.00 96.00 90 THR A N 1
ATOM 745 C CA . THR A 1 90 ? -23.314 7.426 29.589 1.00 96.00 90 THR A CA 1
ATOM 746 C C . THR A 1 90 ? -24.022 6.538 28.564 1.00 96.00 90 THR A C 1
ATOM 748 O O . THR A 1 90 ? -25.007 5.873 28.891 1.00 96.00 90 THR A O 1
ATOM 751 N N . ILE A 1 91 ? -23.489 6.451 27.339 1.00 94.88 91 ILE A N 1
ATOM 752 C CA . ILE A 1 91 ? -24.004 5.566 26.283 1.00 94.88 91 ILE A CA 1
ATOM 753 C C . ILE A 1 91 ? -23.783 4.101 26.673 1.00 94.88 91 ILE A C 1
ATOM 755 O O . ILE A 1 91 ? -24.682 3.272 26.506 1.00 94.88 91 ILE A O 1
ATOM 759 N N . ILE A 1 92 ? -22.608 3.784 27.224 1.00 93.75 92 ILE A N 1
ATOM 760 C CA . ILE A 1 92 ? -22.264 2.429 27.674 1.00 93.75 92 ILE A CA 1
ATOM 761 C C . ILE A 1 92 ? -23.195 1.996 28.812 1.00 93.75 92 ILE A C 1
ATOM 763 O O . ILE A 1 92 ? -23.781 0.912 28.756 1.00 93.75 92 ILE A O 1
ATOM 767 N N . GLU A 1 93 ? -23.380 2.844 29.823 1.00 94.31 93 GLU A N 1
ATOM 768 C CA . GLU A 1 93 ? -24.273 2.568 30.951 1.00 94.31 93 GLU A CA 1
ATOM 769 C C . GLU A 1 93 ? -25.727 2.382 30.503 1.00 94.31 93 GLU A C 1
ATOM 771 O O . GLU A 1 93 ? -26.388 1.436 30.939 1.00 94.31 93 GLU A O 1
ATOM 776 N N . ALA A 1 94 ? -26.218 3.226 29.589 1.00 95.19 94 ALA A N 1
ATOM 777 C CA . ALA A 1 94 ? -27.559 3.097 29.028 1.00 95.19 94 ALA A CA 1
ATOM 778 C C . ALA A 1 94 ? -27.743 1.767 28.276 1.00 95.19 94 ALA A C 1
ATOM 780 O O . ALA A 1 94 ? -28.772 1.099 28.431 1.00 95.19 94 ALA A O 1
ATOM 781 N N . TRP A 1 95 ? -26.741 1.345 27.498 1.00 93.88 95 TRP A N 1
ATOM 782 C CA . TRP A 1 95 ? -26.759 0.052 26.816 1.00 93.88 95 TRP A CA 1
ATOM 783 C C . TRP A 1 95 ? -26.769 -1.117 27.810 1.00 93.88 95 TRP A C 1
ATOM 785 O O . TRP A 1 95 ? -27.602 -2.016 27.685 1.00 93.88 95 TRP A O 1
ATOM 795 N N . LEU A 1 96 ? -25.922 -1.082 28.846 1.00 93.94 96 LEU A N 1
ATOM 796 C CA . LEU A 1 96 ? -25.887 -2.107 29.897 1.00 93.94 96 LEU A CA 1
ATOM 797 C C . LEU A 1 96 ? -27.207 -2.187 30.674 1.00 93.94 96 LEU A C 1
ATOM 799 O O . LEU A 1 96 ? -27.687 -3.282 30.971 1.00 93.94 96 LEU A O 1
ATOM 803 N N . ALA A 1 97 ? -27.816 -1.041 30.986 1.00 94.56 97 ALA A N 1
ATOM 804 C CA . ALA A 1 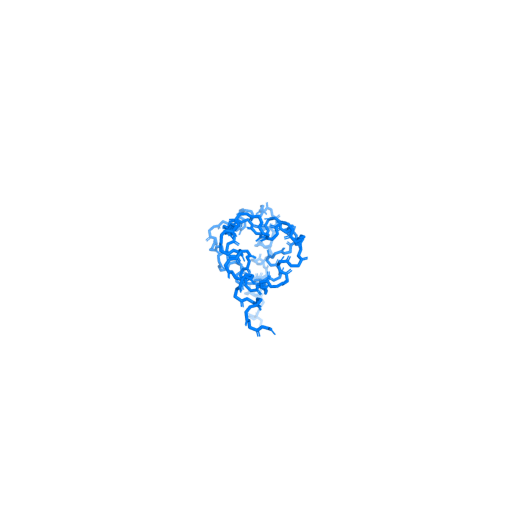97 ? -29.113 -0.978 31.652 1.00 94.56 97 ALA A CA 1
ATOM 805 C C . ALA A 1 97 ? -30.227 -1.605 30.800 1.00 94.56 97 ALA A C 1
ATOM 807 O O . ALA A 1 97 ? -31.105 -2.268 31.350 1.00 94.56 97 ALA A O 1
ATOM 808 N N . LYS A 1 98 ? -30.176 -1.440 29.470 1.00 94.31 98 LYS A N 1
ATOM 809 C CA . LYS A 1 98 ? -31.090 -2.113 28.538 1.00 94.31 98 LYS A CA 1
ATOM 810 C C . LYS A 1 98 ? -30.896 -3.632 28.563 1.00 94.31 98 LYS A C 1
ATOM 812 O O . LYS A 1 98 ? -31.861 -4.349 28.788 1.00 94.31 98 LYS A O 1
ATOM 817 N N . GLN A 1 99 ? -29.657 -4.115 28.443 1.00 92.75 99 GLN A N 1
ATOM 818 C CA . GLN A 1 99 ? -29.367 -5.558 28.461 1.00 92.75 99 GLN A CA 1
ATOM 819 C C . GLN A 1 99 ? -29.830 -6.245 29.756 1.00 92.75 99 GLN A C 1
ATOM 821 O O . GLN A 1 99 ? -30.323 -7.365 29.719 1.00 92.75 99 GLN A O 1
ATOM 826 N N . ARG A 1 100 ? -29.724 -5.565 30.907 1.00 88.62 100 ARG A N 1
ATOM 827 C CA . ARG A 1 100 ? -30.193 -6.089 32.204 1.00 88.62 100 ARG A CA 1
ATOM 828 C C . ARG A 1 100 ? -31.716 -6.131 32.362 1.00 88.62 100 ARG A C 1
ATOM 830 O O . ARG A 1 100 ? -32.181 -6.752 33.306 1.00 88.62 100 ARG A O 1
ATOM 837 N N . ARG A 1 101 ? -32.476 -5.414 31.528 1.00 79.38 101 ARG A N 1
ATOM 838 C CA . ARG A 1 101 ? -33.951 -5.439 31.537 1.00 79.38 101 ARG A CA 1
ATOM 839 C C . ARG A 1 101 ? -34.527 -6.524 30.631 1.00 79.38 101 ARG A C 1
ATOM 841 O O . ARG A 1 101 ? -35.661 -6.931 30.849 1.00 79.38 101 ARG A O 1
ATOM 848 N N . ASP A 1 102 ? -33.760 -6.942 29.629 1.00 73.19 102 ASP A N 1
ATOM 849 C CA . ASP A 1 102 ? -34.167 -7.921 28.618 1.00 73.19 102 ASP A CA 1
ATOM 850 C C . ASP A 1 102 ? -33.803 -9.375 29.017 1.00 73.19 102 ASP A C 1
ATOM 852 O O . ASP A 1 102 ? -34.070 -10.307 28.258 1.00 73.19 102 ASP A O 1
ATOM 856 N N . HIS A 1 103 ? -33.215 -9.572 30.206 1.00 55.53 103 HIS A N 1
ATOM 857 C CA . HIS A 1 103 ? -32.902 -10.852 30.861 1.00 55.53 103 HIS A CA 1
ATOM 858 C C . HIS A 1 103 ? -33.661 -10.967 32.188 1.00 55.53 103 HIS A C 1
ATOM 860 O O . HIS A 1 103 ? -34.072 -12.100 32.527 1.00 55.53 103 HIS A O 1
#

Sequence (103 aa):
MAQTTEDMRREAREWLIKQYLSELDPEERLRGLDPEEVLKRYDPEARLRGLDPEERLRGLDPEERLKGLAPDEVLKRFDAEERLKGLDPTIIEAWLAKQRRDH

Radius of gyration: 29.11 Å; chains: 1; bounding box: 58×24×83 Å